Protein AF-A0A4Q4BSG1-F1 (afdb_monomer_lite)

Sequence (44 aa):
MPITLPETLPAYDVLRSEGVMVMSPTRAAHQDIRPLRIGLLNLM

Foldseek 3Di:
DAAEDDPPDPVQVVCVVVVGRYDYPVVVVPDPDDDDDDDDDDPD

pLDDT: mean 94.61, std 2.05, range [86.06, 97.0]

Structure (mmCIF, N/CA/C/O backbone):
data_AF-A0A4Q4BSG1-F1
#
_entry.id   AF-A0A4Q4BSG1-F1
#
loop_
_atom_site.group_PDB
_atom_site.id
_atom_site.type_symbol
_atom_site.label_atom_id
_atom_site.label_alt_id
_atom_site.label_comp_id
_atom_site.label_asym_id
_atom_site.label_entity_id
_atom_site.label_seq_id
_atom_site.pdbx_PDB_ins_code
_atom_site.Cartn_x
_atom_site.Cartn_y
_atom_site.Cartn_z
_atom_site.occupancy
_atom_site.B_iso_or_equiv
_atom_site.auth_seq_id
_atom_site.auth_comp_id
_atom_site.auth_asym_id
_atom_site.auth_atom_id
_atom_site.pdbx_PDB_model_num
ATOM 1 N N . MET A 1 1 ? 2.107 3.429 1.277 1.00 86.06 1 MET A N 1
ATOM 2 C CA . MET A 1 1 ? 2.151 3.280 -0.193 1.00 86.06 1 MET A CA 1
ATOM 3 C C . MET A 1 1 ? 3.033 2.080 -0.502 1.00 86.06 1 MET A C 1
ATOM 5 O O . MET A 1 1 ? 4.105 2.016 0.086 1.00 86.06 1 MET A O 1
ATOM 9 N N . PRO A 1 2 ? 2.580 1.109 -1.303 1.00 92.94 2 PRO A N 1
ATOM 10 C CA . PRO A 1 2 ? 3.407 -0.029 -1.717 1.00 92.94 2 PRO A CA 1
ATOM 11 C C . PRO A 1 2 ? 4.634 0.400 -2.538 1.00 92.94 2 PRO A C 1
ATOM 13 O O . PRO A 1 2 ? 4.623 1.467 -3.153 1.00 92.94 2 PRO A O 1
ATOM 16 N N . ILE A 1 3 ? 5.673 -0.435 -2.557 1.00 94.50 3 ILE A N 1
ATOM 17 C CA . ILE A 1 3 ? 6.877 -0.231 -3.374 1.00 94.50 3 ILE A CA 1
ATOM 18 C C . ILE A 1 3 ? 6.557 -0.590 -4.827 1.00 94.50 3 ILE A C 1
ATOM 20 O O . ILE A 1 3 ? 6.061 -1.682 -5.099 1.00 94.50 3 ILE A O 1
ATOM 24 N N . THR A 1 4 ? 6.863 0.304 -5.767 1.00 95.19 4 THR A N 1
ATOM 25 C CA . THR A 1 4 ? 6.698 0.029 -7.200 1.00 95.19 4 THR A CA 1
ATOM 26 C C . THR A 1 4 ? 7.900 -0.742 -7.737 1.00 95.19 4 THR A C 1
ATOM 28 O O . THR A 1 4 ? 9.027 -0.254 -7.663 1.00 95.19 4 THR A O 1
ATOM 31 N N . LEU A 1 5 ? 7.666 -1.928 -8.299 1.00 94.62 5 LEU A N 1
ATOM 32 C CA . LEU A 1 5 ? 8.710 -2.836 -8.769 1.00 94.62 5 LEU A CA 1
ATOM 33 C C . LEU A 1 5 ? 8.225 -3.636 -9.991 1.00 94.62 5 LEU A C 1
ATOM 35 O O . LEU A 1 5 ? 7.075 -4.076 -9.991 1.00 94.62 5 LEU A O 1
ATOM 39 N N . PRO A 1 6 ? 9.052 -3.856 -11.030 1.00 95.19 6 PRO A N 1
ATOM 40 C CA . PRO A 1 6 ? 8.684 -4.729 -12.143 1.00 95.19 6 PRO A CA 1
ATOM 41 C C . PRO A 1 6 ? 8.366 -6.153 -11.669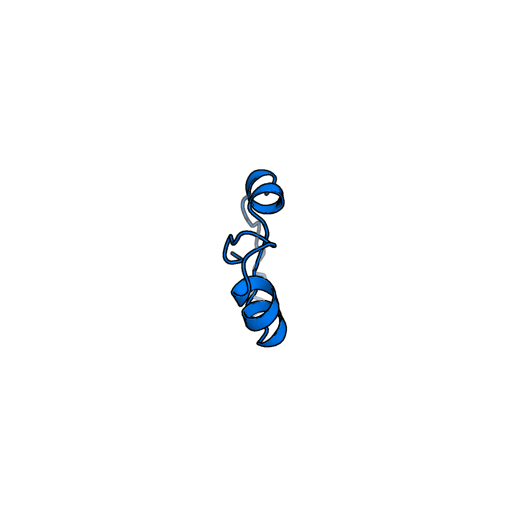 1.00 95.19 6 PRO A C 1
ATOM 43 O O . PRO A 1 6 ? 9.125 -6.723 -10.890 1.00 95.19 6 PRO A O 1
ATOM 46 N N . GLU A 1 7 ? 7.288 -6.748 -12.189 1.00 93.94 7 GLU A N 1
ATOM 47 C CA . GLU A 1 7 ? 6.876 -8.124 -11.845 1.00 93.94 7 GLU A CA 1
ATOM 48 C C . GLU A 1 7 ? 7.900 -9.170 -12.304 1.00 93.94 7 GLU A C 1
ATOM 50 O O . GLU A 1 7 ? 8.002 -10.246 -11.733 1.00 93.94 7 GLU A O 1
ATOM 55 N N . THR A 1 8 ? 8.700 -8.838 -13.319 1.00 95.62 8 THR A N 1
ATOM 56 C CA . THR A 1 8 ? 9.768 -9.700 -13.837 1.00 95.62 8 THR A CA 1
ATOM 57 C C . THR A 1 8 ? 11.019 -9.710 -12.958 1.00 95.62 8 THR A C 1
ATOM 59 O O . THR A 1 8 ? 11.969 -10.429 -13.264 1.00 95.62 8 THR A O 1
ATOM 62 N N . LEU A 1 9 ? 11.082 -8.880 -11.912 1.00 95.81 9 LEU A N 1
ATOM 63 C CA . LEU A 1 9 ? 12.232 -8.841 -11.019 1.00 95.81 9 LEU A CA 1
ATOM 64 C C . LEU A 1 9 ? 12.108 -9.965 -9.973 1.00 95.81 9 LEU A C 1
ATOM 66 O O . LEU A 1 9 ? 11.093 -10.008 -9.282 1.00 95.81 9 LEU A O 1
ATOM 70 N N . PRO A 1 10 ? 13.137 -10.808 -9.751 1.00 93.56 10 PRO A N 1
ATOM 71 C CA . PRO A 1 10 ? 13.069 -11.889 -8.758 1.00 93.56 10 P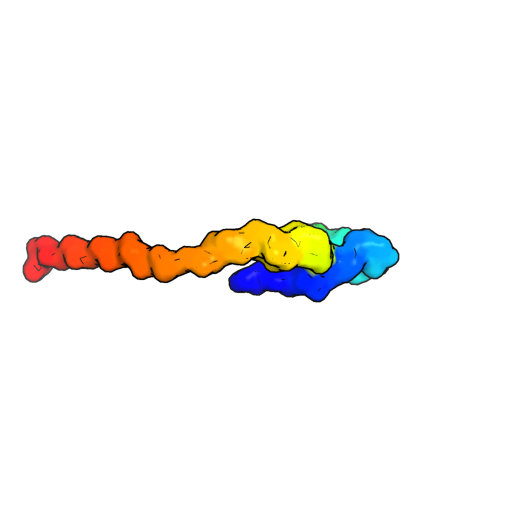RO A CA 1
ATOM 72 C C . PRO A 1 10 ? 12.708 -11.419 -7.343 1.00 93.56 10 PRO A C 1
ATOM 74 O O . PRO A 1 10 ? 12.044 -12.126 -6.591 1.00 93.56 10 PRO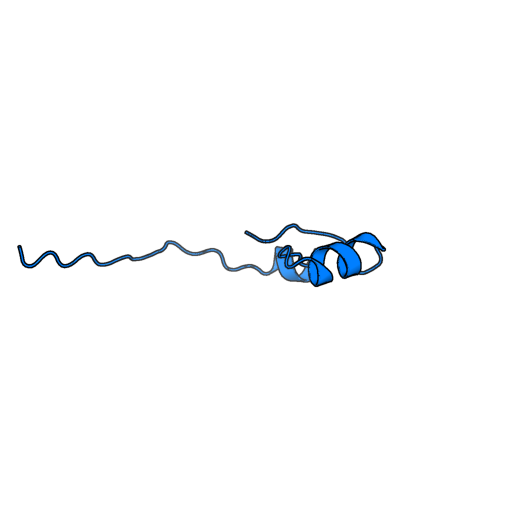 A O 1
ATOM 77 N N . ALA A 1 11 ? 13.107 -10.194 -6.985 1.00 94.75 11 ALA A N 1
ATOM 78 C CA . ALA A 1 11 ? 12.784 -9.614 -5.688 1.00 94.75 11 ALA A CA 1
ATOM 79 C C . ALA A 1 11 ? 11.283 -9.324 -5.505 1.00 94.75 11 ALA A C 1
ATOM 81 O O . ALA A 1 11 ? 10.849 -9.152 -4.372 1.00 94.75 11 ALA A O 1
ATOM 82 N N . TYR A 1 12 ? 10.481 -9.284 -6.575 1.00 95.38 12 TYR A N 1
ATOM 83 C CA . TYR A 1 12 ? 9.039 -9.051 -6.489 1.00 95.38 12 TYR A CA 1
ATOM 84 C C . TYR A 1 12 ? 8.344 -10.131 -5.655 1.00 95.38 12 TYR A C 1
ATOM 86 O O . TYR A 1 12 ? 7.619 -9.811 -4.711 1.00 95.38 12 TYR A O 1
ATOM 94 N N . ASP A 1 13 ? 8.621 -11.402 -5.946 1.00 94.56 13 ASP A N 1
ATOM 95 C CA . ASP A 1 13 ? 8.017 -12.525 -5.227 1.00 94.56 13 ASP A CA 1
ATOM 96 C C . ASP A 1 13 ? 8.623 -12.714 -3.835 1.00 94.56 13 ASP A C 1
ATOM 98 O O . ASP A 1 13 ? 7.889 -12.989 -2.885 1.00 94.56 13 ASP A O 1
ATOM 102 N N . VAL A 1 14 ? 9.935 -12.490 -3.690 1.00 96.62 14 VAL A N 1
ATOM 103 C CA . VAL A 1 14 ? 10.625 -12.557 -2.390 1.00 96.62 14 VAL A CA 1
ATOM 104 C C . VAL A 1 14 ? 10.015 -11.548 -1.418 1.00 96.62 14 VAL A C 1
ATOM 106 O O . VAL A 1 14 ? 9.490 -11.938 -0.377 1.00 96.62 14 VAL A O 1
ATOM 109 N N . LEU A 1 15 ? 9.967 -10.269 -1.799 1.00 95.88 15 LEU A N 1
ATOM 110 C CA . LEU A 1 15 ? 9.422 -9.198 -0.961 1.00 95.88 15 LEU A CA 1
ATOM 111 C C . LEU A 1 15 ? 7.938 -9.425 -0.650 1.00 95.88 15 LEU A C 1
ATOM 113 O O . LEU A 1 15 ? 7.499 -9.249 0.488 1.00 95.88 15 LEU A O 1
ATOM 117 N N . ARG A 1 16 ? 7.161 -9.876 -1.640 1.00 94.38 16 ARG A N 1
ATOM 118 C CA . ARG A 1 16 ? 5.750 -10.216 -1.439 1.00 94.38 16 ARG A CA 1
ATOM 119 C C . ARG A 1 16 ? 5.569 -11.350 -0.424 1.00 94.38 16 ARG A C 1
ATOM 121 O O . ARG A 1 16 ? 4.643 -11.283 0.383 1.00 94.38 16 ARG A O 1
ATOM 128 N N . SER A 1 17 ? 6.427 -12.372 -0.459 1.00 96.00 17 SER A N 1
ATOM 129 C CA . SER A 1 17 ? 6.380 -13.505 0.478 1.00 96.00 17 SER A CA 1
ATOM 130 C C . SER A 1 17 ? 6.759 -13.114 1.910 1.00 96.00 17 SER A C 1
ATOM 132 O O . SER A 1 17 ? 6.230 -13.681 2.862 1.00 96.00 17 SER A O 1
ATOM 134 N N . GLU A 1 18 ? 7.590 -12.083 2.064 1.00 97.00 18 GLU A N 1
ATOM 135 C CA . GLU A 1 18 ? 7.987 -11.50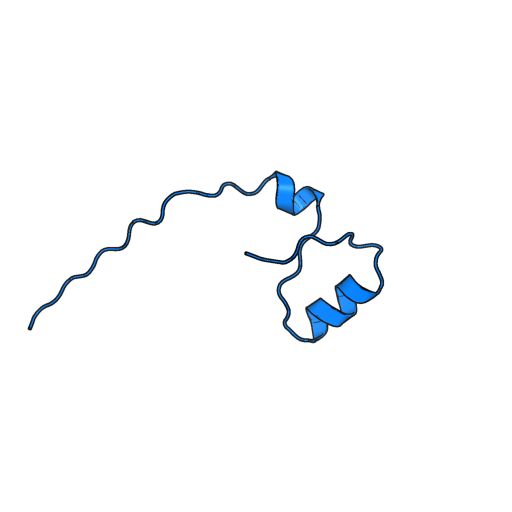3 3.352 1.00 97.00 18 GLU A CA 1
ATOM 136 C C . GLU A 1 18 ? 6.939 -10.526 3.922 1.00 97.00 18 GLU A C 1
ATOM 138 O O . GLU A 1 18 ? 7.137 -9.937 4.983 1.00 97.00 18 GLU A O 1
ATOM 143 N N . GLY A 1 19 ? 5.808 -10.338 3.232 1.00 94.44 19 GLY A N 1
ATOM 144 C CA . GLY A 1 19 ? 4.751 -9.416 3.650 1.00 94.44 19 GLY A CA 1
ATOM 145 C C . GLY A 1 19 ? 5.027 -7.953 3.299 1.00 94.44 19 GLY A C 1
ATOM 146 O O . GLY A 1 19 ? 4.274 -7.067 3.713 1.00 94.44 19 GLY A O 1
ATOM 147 N N . VAL A 1 20 ? 6.066 -7.672 2.508 1.00 96.12 20 VAL A N 1
ATOM 148 C CA . VAL A 1 20 ? 6.311 -6.330 1.980 1.00 96.12 20 VAL A CA 1
ATOM 149 C C . VAL A 1 20 ? 5.281 -6.037 0.895 1.00 96.12 20 VAL A C 1
ATOM 151 O O . VAL A 1 20 ? 5.113 -6.778 -0.075 1.00 96.12 20 VAL A O 1
ATOM 154 N N . MET A 1 21 ? 4.580 -4.914 1.040 1.00 95.00 21 MET A N 1
ATOM 155 C CA . MET A 1 21 ? 3.639 -4.464 0.022 1.00 95.00 21 MET A CA 1
ATOM 156 C C . MET A 1 21 ? 4.399 -3.963 -1.210 1.00 95.00 21 MET A C 1
ATOM 158 O O . MET A 1 21 ? 4.936 -2.854 -1.206 1.00 95.00 21 MET A O 1
ATOM 162 N N . VAL A 1 22 ? 4.394 -4.763 -2.274 1.00 96.06 22 VAL A N 1
ATOM 163 C CA . VAL A 1 22 ? 4.920 -4.422 -3.604 1.00 96.06 22 VAL A CA 1
ATOM 164 C C . VAL A 1 22 ? 3.787 -4.291 -4.625 1.00 96.06 22 VAL A C 1
ATOM 166 O O . VAL A 1 22 ? 2.712 -4.874 -4.462 1.00 96.06 22 VAL A O 1
ATOM 169 N N . MET A 1 23 ? 4.005 -3.507 -5.677 1.00 95.56 23 MET A N 1
ATOM 170 C CA . MET A 1 23 ? 3.076 -3.362 -6.796 1.00 95.56 23 MET A CA 1
ATOM 171 C C . MET A 1 23 ? 3.807 -3.173 -8.121 1.00 95.56 23 MET A C 1
ATOM 173 O O . MET A 1 23 ? 4.915 -2.642 -8.156 1.00 95.56 23 MET A O 1
ATOM 177 N N . SER A 1 24 ? 3.160 -3.539 -9.224 1.00 95.38 24 SER A N 1
ATOM 178 C CA . SER A 1 24 ? 3.710 -3.321 -10.558 1.00 95.38 24 SER A CA 1
ATOM 179 C C . SER A 1 24 ? 3.603 -1.865 -11.023 1.00 95.38 24 SER A C 1
ATOM 181 O O . SER A 1 24 ? 2.698 -1.145 -10.587 1.00 95.38 24 SER A O 1
ATOM 183 N N . PRO A 1 25 ? 4.481 -1.409 -11.939 1.00 94.38 25 PRO A N 1
ATOM 184 C CA . PRO A 1 25 ? 4.451 -0.039 -12.456 1.00 94.38 25 PRO A CA 1
ATOM 185 C C . PRO A 1 25 ? 3.124 0.318 -13.129 1.00 94.38 25 PRO A C 1
ATOM 187 O O . PRO A 1 25 ? 2.604 1.412 -12.920 1.00 94.38 25 PRO A O 1
ATOM 190 N N . THR A 1 26 ? 2.535 -0.626 -13.869 1.00 94.19 26 THR A N 1
ATOM 191 C CA . THR A 1 26 ? 1.224 -0.449 -14.505 1.00 94.19 26 THR A CA 1
ATOM 192 C C . THR A 1 26 ? 0.144 -0.187 -13.461 1.00 94.19 26 THR A C 1
ATOM 194 O O . THR A 1 26 ? -0.619 0.766 -13.581 1.00 94.19 26 THR A O 1
ATOM 197 N N . ARG A 1 27 ? 0.110 -0.972 -12.377 1.00 93.50 27 ARG A N 1
ATOM 198 C CA . ARG A 1 27 ? -0.843 -0.753 -11.281 1.00 93.50 27 ARG A CA 1
ATOM 199 C C . ARG A 1 27 ? -0.581 0.562 -10.547 1.00 93.50 27 ARG A C 1
ATOM 201 O O . ARG A 1 27 ? -1.532 1.241 -10.169 1.00 93.50 27 ARG A O 1
ATOM 208 N N . ALA A 1 28 ? 0.687 0.927 -10.369 1.00 93.88 28 ALA A N 1
ATOM 209 C CA . ALA A 1 28 ? 1.077 2.160 -9.699 1.00 93.88 28 ALA A CA 1
ATOM 210 C C . ALA A 1 28 ? 0.575 3.414 -10.422 1.00 93.88 28 ALA A C 1
ATOM 212 O O . ALA A 1 28 ? 0.127 4.348 -9.756 1.00 93.88 28 ALA A O 1
ATOM 213 N N . ALA A 1 29 ? 0.618 3.413 -11.757 1.00 93.75 29 ALA A N 1
ATOM 214 C CA . ALA A 1 29 ? 0.217 4.539 -12.601 1.00 93.75 29 ALA A CA 1
ATOM 215 C C . ALA A 1 29 ? -1.291 4.843 -12.561 1.00 93.75 29 ALA A C 1
ATOM 217 O O . ALA A 1 29 ? -1.703 5.961 -12.855 1.00 93.75 29 ALA A O 1
ATOM 218 N N . HIS A 1 30 ? -2.113 3.864 -12.182 1.00 95.31 30 HIS A N 1
ATOM 219 C CA . HIS A 1 30 ? -3.571 3.998 -12.120 1.00 95.31 30 HIS A CA 1
ATOM 220 C C . HIS A 1 30 ? -4.097 4.219 -10.698 1.00 95.31 30 HIS A C 1
ATOM 222 O O . HIS A 1 30 ? -5.293 4.066 -10.446 1.00 95.31 30 HIS A O 1
ATOM 228 N N . GLN A 1 31 ? -3.221 4.550 -9.747 1.00 91.44 31 GLN A N 1
ATOM 229 C CA . GLN A 1 31 ? -3.651 4.849 -8.388 1.00 91.44 31 GLN A CA 1
ATOM 230 C C . GLN A 1 31 ? -4.407 6.174 -8.341 1.00 91.44 31 GLN A C 1
ATOM 232 O O . GLN A 1 31 ? -3.842 7.240 -8.570 1.00 91.44 31 GLN A O 1
ATOM 237 N N . ASP A 1 32 ? -5.676 6.094 -7.959 1.00 92.25 32 ASP A N 1
ATOM 238 C CA . ASP A 1 32 ? -6.472 7.259 -7.598 1.00 92.25 32 ASP A CA 1
ATOM 239 C C . ASP A 1 32 ? -6.244 7.595 -6.116 1.00 92.25 32 ASP A C 1
ATOM 241 O O . ASP A 1 32 ? -6.921 7.091 -5.211 1.00 92.25 32 ASP A O 1
ATOM 245 N N . ILE A 1 33 ? -5.203 8.387 -5.857 1.00 92.12 33 ILE A N 1
ATOM 246 C CA . ILE A 1 33 ? -4.879 8.866 -4.512 1.00 92.12 33 ILE A CA 1
ATOM 247 C C . ILE A 1 33 ? -5.770 10.067 -4.208 1.00 92.12 33 ILE A C 1
ATOM 249 O O . ILE A 1 33 ? -5.654 11.120 -4.831 1.00 92.12 33 ILE A O 1
ATOM 253 N N . ARG A 1 34 ? -6.620 9.924 -3.191 1.00 94.50 34 ARG A N 1
ATOM 254 C CA . ARG A 1 34 ? -7.582 10.949 -2.772 1.00 94.50 34 ARG A CA 1
ATOM 255 C C . ARG A 1 34 ? -7.405 11.349 -1.307 1.00 94.50 34 ARG A C 1
ATOM 257 O O . ARG A 1 34 ? -6.946 10.529 -0.508 1.00 94.50 34 ARG A O 1
ATOM 264 N N . PRO A 1 35 ? -7.800 12.577 -0.928 1.00 96.44 35 PRO A N 1
ATOM 265 C CA . PRO A 1 35 ? -7.751 13.022 0.459 1.00 96.44 35 PRO A CA 1
ATOM 266 C C . PRO A 1 35 ? -8.550 12.105 1.392 1.00 96.44 35 PRO A C 1
ATOM 268 O O . PRO A 1 35 ? -9.682 11.720 1.088 1.00 96.44 35 PRO A O 1
ATOM 271 N N . LEU A 1 36 ? -7.981 11.794 2.557 1.00 95.88 36 LEU A N 1
ATOM 272 C CA . LEU A 1 36 ? -8.695 11.088 3.618 1.00 95.88 36 LEU A CA 1
ATOM 273 C C . LEU A 1 36 ? -9.607 12.065 4.363 1.00 95.88 36 LEU A C 1
ATOM 275 O O . LEU A 1 36 ? -9.191 13.161 4.735 1.00 95.88 36 LEU A O 1
ATOM 279 N N . ARG A 1 37 ? -10.850 11.650 4.617 1.00 95.44 37 ARG A N 1
ATOM 280 C CA . ARG A 1 37 ? -11.789 12.372 5.485 1.00 95.44 37 ARG A CA 1
ATOM 281 C C . ARG A 1 37 ? -11.980 11.541 6.744 1.00 95.44 37 ARG A C 1
ATOM 283 O O . ARG A 1 37 ? -12.677 10.532 6.714 1.00 95.44 37 ARG A O 1
ATOM 290 N N . ILE A 1 38 ? -11.310 11.939 7.819 1.00 96.75 38 ILE A N 1
ATOM 291 C CA . ILE A 1 38 ? -11.336 11.234 9.102 1.00 96.75 38 ILE A CA 1
ATOM 292 C C . ILE A 1 38 ? -12.223 12.033 10.054 1.00 96.75 38 ILE A C 1
ATOM 294 O O . ILE A 1 38 ? -11.971 13.211 10.292 1.00 96.75 38 ILE A O 1
ATOM 298 N N . GLY A 1 39 ? -13.272 11.397 10.573 1.00 96.31 39 GLY A N 1
ATOM 299 C CA . GLY A 1 39 ? -14.083 11.942 11.657 1.00 96.31 39 GLY A CA 1
ATOM 300 C C . GLY A 1 39 ? -13.550 11.453 12.998 1.00 96.31 39 GLY A C 1
ATOM 301 O O . GLY A 1 39 ? -13.313 10.259 13.163 1.00 96.31 39 GLY A O 1
ATOM 302 N N . LEU A 1 40 ? -13.375 12.367 13.949 1.00 96.75 40 LEU A N 1
ATOM 303 C CA . LEU A 1 40 ? -13.038 12.042 15.332 1.00 96.75 40 LEU A CA 1
ATOM 304 C C . LEU A 1 40 ? -14.162 12.562 16.223 1.00 96.75 40 LEU A C 1
ATOM 306 O O . LEU A 1 40 ? -14.376 13.769 16.311 1.00 96.75 40 LEU A O 1
ATOM 310 N N . LEU A 1 41 ? -14.887 11.644 16.858 1.00 96.06 41 LEU A N 1
ATOM 311 C CA . LEU A 1 41 ? -15.890 11.963 17.866 1.00 96.06 41 LEU A CA 1
ATOM 312 C C . LEU A 1 41 ? -15.313 11.604 19.230 1.00 96.06 41 LEU A C 1
ATOM 314 O O . LEU A 1 41 ? -15.154 10.427 19.548 1.00 96.06 41 LEU A O 1
ATOM 318 N N . ASN A 1 42 ? -14.985 12.625 20.013 1.00 95.38 42 ASN A N 1
ATOM 319 C CA . ASN A 1 42 ? -14.579 12.458 21.399 1.00 95.38 42 ASN A CA 1
ATOM 320 C C . ASN A 1 42 ? -15.792 12.711 22.306 1.00 95.38 42 ASN A C 1
ATOM 322 O O . ASN A 1 42 ? -16.440 13.745 22.167 1.00 95.38 42 ASN A O 1
ATOM 326 N N . LEU A 1 43 ? -16.108 11.751 23.179 1.00 95.50 43 LEU A N 1
ATOM 327 C CA . LEU A 1 43 ? -17.261 11.779 24.097 1.00 95.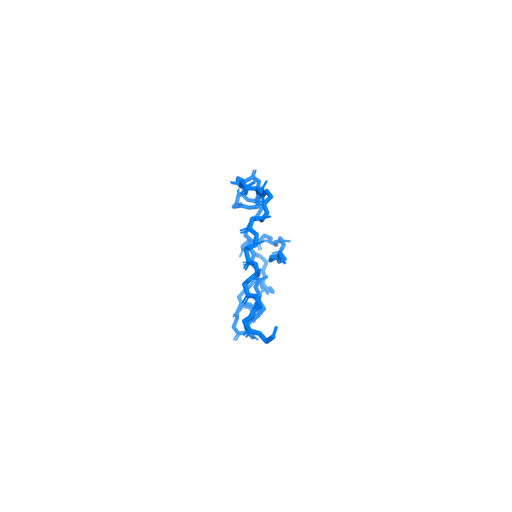50 43 LEU A CA 1
ATOM 328 C C . LEU A 1 43 ? -16.848 11.926 25.569 1.00 95.50 43 LEU A C 1
ATOM 330 O O . LEU A 1 43 ? -17.673 11.736 26.462 1.00 95.50 43 LEU A O 1
ATOM 334 N N . MET A 1 44 ? -15.567 12.210 25.793 1.00 88.50 44 MET A N 1
ATOM 335 C CA . MET A 1 44 ? -15.000 12.546 27.095 1.00 88.50 44 MET A CA 1
ATOM 336 C C . MET A 1 44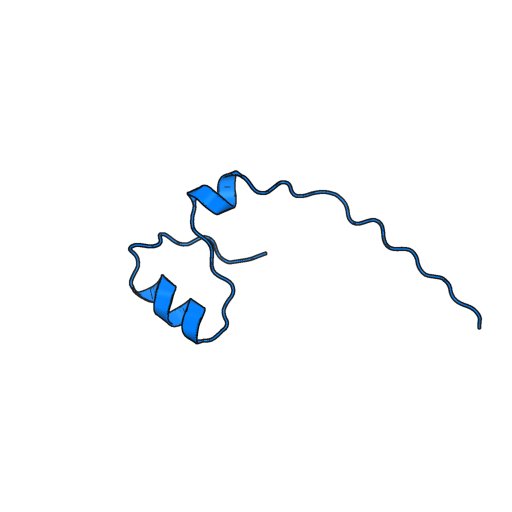 ? -15.222 14.016 27.430 1.00 88.50 44 MET A C 1
ATOM 338 O O . MET A 1 44 ? -15.143 14.845 26.492 1.00 88.50 44 MET A O 1
#

Secondary structure (DSSP, 8-state):
-PEE--TTSTHHHHHHHTT--EE-HHHHHT--------------

Radius of gyration: 16.12 Å; chains: 1; bounding box: 30×26×42 Å